Protein AF-A0A9D7HPM6-F1 (afdb_monomer_lite)

Sequence (171 aa):
MRNLGKPQWLAIAGAVVVVVLLMLLPRTPKTGENAKAAEVSPLRVKLDEAIALVNGTQPMQGIMILRQLAEEHPEEAEVHWHLGLFSLQSGQVDKAVGRFRQVVELDQEGKFPEAWSLLGQSYAMMDSTTAAITAFETYRTRTTDAEALQATDRALEGLRNKLEEQEHALR

Structure (mmCIF, N/CA/C/O backbone):
data_AF-A0A9D7HPM6-F1
#
_entry.id   AF-A0A9D7HPM6-F1
#
loop_
_atom_site.group_PDB
_atom_site.id
_atom_site.type_symbol
_atom_site.label_atom_id
_atom_site.label_alt_id
_atom_site.label_comp_id
_atom_site.label_asym_id
_atom_site.label_entity_id
_atom_site.label_seq_id
_atom_site.pdbx_PDB_ins_code
_atom_site.Cartn_x
_atom_site.Cartn_y
_atom_site.Cartn_z
_atom_site.occupancy
_atom_site.B_iso_or_equiv
_atom_site.auth_seq_id
_atom_site.auth_comp_id
_atom_site.auth_asym_id
_atom_site.auth_atom_id
_atom_site.pdbx_PDB_model_num
ATOM 1 N N . MET A 1 1 ? 81.239 -3.036 3.061 1.00 48.22 1 MET A N 1
ATOM 2 C CA . MET A 1 1 ? 80.440 -4.267 2.875 1.00 48.22 1 MET A CA 1
ATOM 3 C C . MET A 1 1 ? 79.972 -4.715 4.255 1.00 48.22 1 MET A C 1
ATOM 5 O O . MET A 1 1 ? 80.780 -5.210 5.026 1.00 48.22 1 MET A O 1
ATOM 9 N N . ARG A 1 2 ? 78.730 -4.385 4.644 1.00 56.19 2 ARG A N 1
ATOM 10 C CA . ARG A 1 2 ? 78.187 -4.741 5.968 1.00 56.19 2 ARG A CA 1
ATOM 11 C C . ARG A 1 2 ? 77.711 -6.193 5.914 1.00 56.19 2 ARG A C 1
ATOM 13 O O . ARG A 1 2 ? 76.718 -6.478 5.255 1.00 56.19 2 ARG A O 1
ATOM 20 N N . ASN A 1 3 ? 78.441 -7.088 6.575 1.00 57.44 3 ASN A N 1
ATOM 21 C CA . ASN A 1 3 ? 78.041 -8.481 6.757 1.00 57.44 3 ASN A CA 1
ATOM 22 C C . ASN A 1 3 ? 76.787 -8.522 7.636 1.00 57.44 3 ASN A C 1
ATOM 24 O O . ASN A 1 3 ? 76.863 -8.240 8.831 1.00 57.44 3 ASN A O 1
ATOM 28 N N . LEU A 1 4 ? 75.638 -8.845 7.039 1.00 57.88 4 LEU A N 1
ATOM 29 C CA . LEU A 1 4 ? 74.422 -9.115 7.798 1.00 57.88 4 LEU A CA 1
ATOM 30 C C . LEU A 1 4 ? 74.634 -10.377 8.640 1.00 57.88 4 LEU A C 1
ATOM 32 O O . LEU A 1 4 ? 75.024 -11.427 8.127 1.00 57.88 4 LEU A O 1
ATOM 36 N N . GLY A 1 5 ? 74.398 -10.270 9.946 1.00 65.81 5 GLY A N 1
ATOM 37 C CA . GLY A 1 5 ? 74.499 -11.405 10.856 1.00 65.81 5 GLY A CA 1
ATOM 38 C C . GLY A 1 5 ? 73.405 -12.434 10.567 1.00 65.81 5 GLY A C 1
ATOM 39 O O . GLY A 1 5 ? 72.273 -12.071 10.249 1.00 65.81 5 GLY A O 1
ATOM 40 N N . LYS A 1 6 ? 73.719 -13.723 10.745 1.00 60.62 6 LYS A N 1
ATOM 41 C CA . LYS A 1 6 ? 72.800 -14.868 10.571 1.00 60.62 6 LYS A CA 1
ATOM 42 C C . LYS A 1 6 ? 71.365 -14.673 11.127 1.00 60.62 6 LYS A C 1
ATOM 44 O O . LYS A 1 6 ? 70.445 -15.122 10.445 1.00 60.62 6 LYS A O 1
ATOM 49 N N . PRO A 1 7 ? 71.106 -13.983 12.266 1.00 61.38 7 PRO A N 1
ATOM 50 C CA . PRO A 1 7 ? 69.726 -13.746 12.716 1.00 61.38 7 PRO A CA 1
ATOM 51 C C . PRO A 1 7 ? 68.937 -12.751 11.845 1.00 61.38 7 PRO A C 1
ATOM 53 O O . PRO A 1 7 ? 67.719 -12.862 11.743 1.00 61.38 7 PRO A O 1
ATOM 56 N N . GLN A 1 8 ? 69.603 -11.808 11.170 1.00 60.78 8 GLN A N 1
ATOM 57 C CA . GLN A 1 8 ? 68.941 -10.836 10.292 1.00 60.78 8 GLN A CA 1
ATOM 58 C C . GLN A 1 8 ? 68.521 -11.468 8.960 1.00 60.78 8 GLN A C 1
ATOM 60 O O . GLN A 1 8 ? 67.462 -11.136 8.435 1.00 60.78 8 GLN A O 1
ATOM 65 N N . TRP A 1 9 ? 69.304 -12.419 8.435 1.00 63.16 9 TRP A N 1
ATOM 66 C CA . TRP A 1 9 ? 68.936 -13.151 7.218 1.00 63.16 9 TRP A CA 1
ATOM 67 C C . TRP A 1 9 ? 67.716 -14.053 7.437 1.00 63.16 9 TRP A C 1
ATOM 69 O O . TRP A 1 9 ? 66.853 -14.116 6.569 1.00 63.16 9 TRP A O 1
ATOM 79 N N . LEU A 1 10 ? 67.589 -14.667 8.620 1.00 67.06 10 LEU A N 1
ATOM 80 C CA . LEU A 1 10 ? 66.401 -15.440 9.004 1.00 67.06 10 LEU A CA 1
ATOM 81 C C . LEU A 1 10 ? 65.145 -14.564 9.106 1.00 67.06 10 LEU A C 1
ATOM 83 O O . LEU A 1 10 ? 64.084 -14.966 8.637 1.00 67.06 10 LEU A O 1
ATOM 87 N N . ALA A 1 11 ? 65.269 -13.352 9.654 1.00 68.38 11 ALA A N 1
ATOM 88 C CA . ALA A 1 11 ? 64.158 -12.404 9.718 1.00 68.38 11 ALA A CA 1
ATOM 89 C C . ALA A 1 11 ? 63.720 -11.925 8.321 1.00 68.38 11 ALA A C 1
ATOM 91 O O . ALA A 1 11 ? 62.526 -11.862 8.035 1.00 68.38 11 ALA A O 1
ATOM 92 N N . ILE A 1 12 ? 64.677 -11.645 7.427 1.00 69.50 12 ILE A N 1
ATOM 93 C CA . ILE A 1 12 ? 64.387 -11.237 6.043 1.00 69.50 12 ILE A CA 1
ATOM 94 C C . ILE A 1 12 ? 63.786 -12.405 5.249 1.00 69.50 12 ILE A C 1
ATOM 96 O O . ILE A 1 12 ? 62.792 -12.218 4.554 1.00 69.50 12 ILE A O 1
ATOM 100 N N . ALA A 1 13 ? 64.334 -13.615 5.385 1.00 71.81 13 ALA A N 1
ATOM 101 C CA . ALA A 1 13 ? 63.795 -14.808 4.739 1.00 71.81 13 ALA A CA 1
ATOM 102 C C . ALA A 1 13 ? 62.363 -15.105 5.212 1.00 71.81 13 ALA A C 1
ATOM 104 O O . ALA A 1 13 ? 61.490 -15.361 4.387 1.00 71.81 13 ALA A O 1
ATOM 105 N N . GLY A 1 14 ? 62.091 -14.982 6.516 1.00 75.50 14 GLY A N 1
ATOM 106 C CA . GLY A 1 14 ? 60.742 -15.112 7.068 1.00 75.50 14 GLY A CA 1
ATOM 107 C C . GLY A 1 14 ? 59.768 -14.069 6.513 1.00 75.50 14 GLY A C 1
ATOM 108 O O . GLY A 1 14 ? 58.666 -14.421 6.097 1.00 75.50 14 GLY A O 1
ATOM 109 N N . AL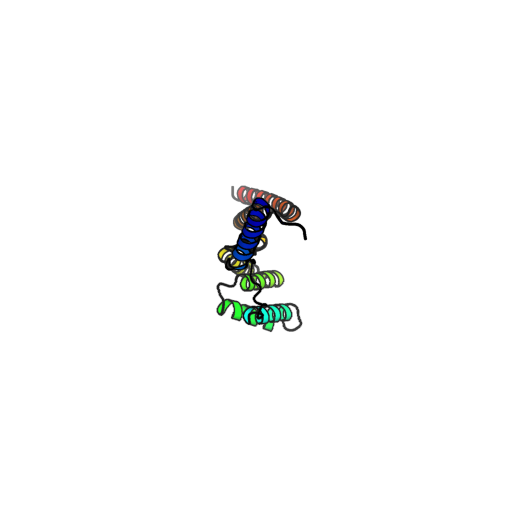A A 1 15 ? 60.186 -12.802 6.425 1.00 73.69 15 ALA A N 1
ATOM 110 C CA . ALA A 1 15 ? 59.359 -11.731 5.867 1.00 73.69 15 ALA A CA 1
ATOM 111 C C . ALA A 1 15 ? 59.032 -11.954 4.379 1.00 73.69 15 ALA A C 1
ATOM 113 O O . ALA A 1 15 ? 57.891 -11.760 3.962 1.00 73.69 15 ALA A O 1
ATOM 114 N N . VAL A 1 16 ? 60.000 -12.419 3.582 1.00 77.94 16 VAL A N 1
ATOM 115 C CA . VAL A 1 16 ? 59.782 -12.732 2.160 1.00 77.94 16 VAL A CA 1
ATOM 116 C C . VAL A 1 16 ? 58.825 -13.912 1.998 1.00 77.94 16 VAL A C 1
ATOM 118 O O . VAL A 1 16 ? 57.926 -13.848 1.163 1.00 77.94 16 VAL A O 1
ATOM 121 N N . VAL A 1 17 ? 58.953 -14.955 2.825 1.00 79.62 17 VAL A N 1
ATOM 122 C CA . VAL A 1 17 ? 58.037 -16.105 2.796 1.00 79.62 17 VAL A CA 1
ATOM 123 C C . VAL A 1 17 ? 56.609 -15.672 3.119 1.00 79.62 17 VAL A C 1
ATOM 125 O O . VAL A 1 17 ? 55.704 -16.053 2.389 1.00 79.62 17 VAL A O 1
ATOM 128 N N . VAL A 1 18 ? 56.390 -14.827 4.131 1.00 79.31 18 VAL A N 1
ATOM 129 C CA . VAL A 1 18 ? 55.046 -14.320 4.467 1.00 79.31 18 VAL A CA 1
ATOM 130 C C . VAL A 1 18 ? 54.447 -13.509 3.316 1.00 79.31 18 VAL A C 1
ATOM 132 O O . VAL A 1 18 ? 53.281 -13.698 2.988 1.00 79.31 18 VAL A O 1
ATOM 135 N N . VAL A 1 19 ? 55.230 -12.655 2.653 1.00 77.12 19 VAL A N 1
ATOM 136 C CA . VAL A 1 19 ? 54.752 -11.870 1.500 1.00 77.12 19 VAL A CA 1
ATOM 137 C C . VAL A 1 19 ? 54.405 -12.769 0.313 1.00 77.12 19 VAL A C 1
ATOM 139 O O . VAL A 1 19 ? 53.356 -12.592 -0.302 1.00 77.12 19 VAL A O 1
ATOM 142 N N . VAL A 1 20 ? 55.242 -13.763 0.011 1.00 79.50 20 VAL A N 1
ATOM 143 C CA . VAL A 1 20 ? 54.982 -14.734 -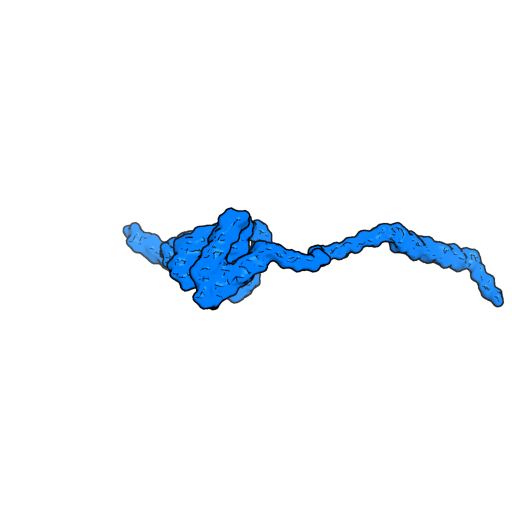1.063 1.00 79.50 20 VAL A CA 1
ATOM 144 C C . VAL A 1 20 ? 53.753 -15.587 -0.739 1.00 79.50 20 VAL A C 1
ATOM 146 O O . VAL A 1 20 ? 52.929 -15.827 -1.615 1.00 79.50 20 VAL A O 1
ATOM 149 N N . LEU A 1 21 ? 53.566 -15.975 0.523 1.00 76.62 21 LEU A N 1
ATOM 150 C CA . LEU A 1 21 ? 52.413 -16.750 0.982 1.00 76.62 21 LEU A CA 1
ATOM 151 C C . LEU A 1 21 ? 51.123 -15.910 0.939 1.00 76.62 21 LEU A C 1
ATOM 153 O O . LEU A 1 21 ? 50.096 -16.397 0.483 1.00 76.62 21 LEU A O 1
ATOM 157 N N . LEU A 1 22 ? 51.191 -14.617 1.276 1.00 75.81 22 LEU A N 1
ATOM 158 C CA . LEU A 1 22 ? 50.096 -13.656 1.077 1.00 75.81 22 LEU A CA 1
ATOM 159 C C . LEU A 1 22 ? 49.803 -13.364 -0.406 1.00 75.81 22 LEU A C 1
ATOM 161 O O . LEU A 1 22 ? 48.681 -12.986 -0.746 1.00 75.81 22 LEU A O 1
ATOM 165 N N . MET A 1 23 ? 50.785 -13.525 -1.297 1.00 76.69 23 MET A N 1
ATOM 166 C CA . MET A 1 23 ? 50.593 -13.412 -2.748 1.00 76.69 23 MET A CA 1
ATOM 167 C C . MET A 1 23 ? 50.040 -14.691 -3.389 1.00 76.69 23 MET A C 1
ATOM 169 O O . MET A 1 23 ? 49.338 -14.586 -4.392 1.00 76.69 23 MET A O 1
ATOM 173 N N . LEU A 1 24 ? 50.345 -15.864 -2.825 1.00 78.88 24 LEU A N 1
ATOM 174 C CA . LEU A 1 24 ? 49.901 -17.177 -3.310 1.00 78.88 24 LEU A CA 1
ATOM 175 C C . LEU A 1 24 ? 48.566 -17.635 -2.708 1.00 78.88 24 LEU A C 1
ATOM 177 O O . LEU A 1 24 ? 47.962 -18.570 -3.231 1.00 78.88 24 LEU A O 1
ATOM 181 N N . LEU A 1 25 ? 48.085 -16.991 -1.639 1.00 77.75 25 LEU A N 1
ATOM 182 C CA . LEU A 1 25 ? 46.709 -17.177 -1.185 1.00 77.75 25 LEU A CA 1
ATOM 183 C C . LEU A 1 25 ? 45.752 -16.778 -2.323 1.00 77.75 25 LEU A C 1
ATOM 185 O O . LEU A 1 25 ? 45.883 -15.672 -2.860 1.00 77.75 25 LEU A O 1
ATOM 189 N N . PRO A 1 26 ? 44.781 -17.634 -2.698 1.00 67.38 26 PRO A N 1
ATOM 190 C CA . PRO A 1 26 ? 43.779 -17.276 -3.688 1.00 67.38 26 PRO A CA 1
ATOM 191 C C . PRO A 1 26 ? 43.039 -16.037 -3.189 1.00 67.38 26 PRO A C 1
ATOM 193 O O . PRO A 1 26 ? 42.320 -16.076 -2.191 1.00 67.38 26 PRO A O 1
ATOM 196 N N . ARG A 1 27 ? 43.239 -14.909 -3.875 1.00 63.47 27 ARG A N 1
ATOM 197 C CA . ARG A 1 27 ? 42.486 -13.683 -3.622 1.00 63.47 27 ARG A CA 1
ATOM 198 C C . ARG A 1 27 ? 41.083 -13.890 -4.164 1.00 63.47 27 ARG A C 1
ATOM 200 O O . ARG A 1 27 ? 40.776 -13.466 -5.270 1.00 63.47 27 ARG A O 1
ATOM 207 N N . THR A 1 28 ? 40.231 -14.568 -3.405 1.00 56.62 28 THR A N 1
ATOM 208 C CA . THR A 1 28 ? 38.795 -14.429 -3.616 1.00 56.62 28 THR A CA 1
ATOM 209 C C . THR A 1 28 ? 38.434 -13.024 -3.148 1.00 56.62 28 THR A C 1
ATOM 211 O O . THR A 1 28 ? 38.586 -12.747 -1.952 1.00 56.62 28 THR A O 1
ATOM 214 N N . PRO A 1 29 ? 37.994 -12.113 -4.028 1.00 52.44 29 PRO A N 1
ATOM 215 C CA . PRO A 1 29 ? 37.355 -10.906 -3.547 1.00 52.44 29 PRO A CA 1
ATOM 216 C C . PRO A 1 29 ? 36.140 -11.339 -2.719 1.00 52.44 29 PRO A C 1
ATOM 218 O O . PRO A 1 29 ? 35.187 -11.901 -3.249 1.00 52.44 29 PRO A O 1
ATOM 221 N N . LYS A 1 30 ? 36.158 -11.090 -1.405 1.00 56.50 30 LYS A N 1
ATOM 222 C CA . LYS A 1 30 ? 34.914 -10.927 -0.643 1.00 56.50 30 LYS A CA 1
ATOM 223 C C . LYS A 1 30 ? 34.392 -9.518 -0.923 1.00 56.50 30 LYS A C 1
ATOM 225 O O . LYS A 1 30 ? 34.406 -8.646 -0.066 1.00 56.50 30 LYS A O 1
ATOM 230 N N . THR A 1 31 ? 34.010 -9.315 -2.174 1.00 44.75 31 THR A N 1
ATOM 231 C CA . THR A 1 31 ? 33.160 -8.228 -2.652 1.00 44.75 31 THR A CA 1
ATOM 232 C C . THR A 1 31 ? 31.850 -8.965 -2.914 1.00 44.75 31 THR A C 1
ATOM 234 O O . THR A 1 31 ? 31.782 -9.805 -3.802 1.00 44.75 31 THR A O 1
ATOM 237 N N . GLY A 1 32 ? 30.899 -8.956 -1.982 1.00 45.91 32 GLY A N 1
ATOM 238 C CA . GLY A 1 32 ? 30.052 -7.784 -1.819 1.00 45.91 32 GLY A CA 1
ATOM 239 C C . GLY A 1 32 ? 29.250 -7.639 -3.106 1.00 45.91 32 GLY A C 1
ATOM 240 O O . GLY A 1 32 ? 29.801 -7.166 -4.087 1.00 45.91 32 GLY A O 1
ATOM 241 N N . GLU A 1 33 ? 28.024 -8.158 -3.097 1.00 48.62 33 GLU A N 1
ATOM 242 C CA . GLU A 1 33 ? 26.900 -7.697 -3.917 1.00 48.62 33 GLU A CA 1
ATOM 243 C C . GLU A 1 33 ? 27.176 -7.301 -5.381 1.00 48.62 33 GLU A C 1
ATOM 245 O O . GLU A 1 33 ? 27.739 -6.258 -5.692 1.00 48.62 33 GLU A O 1
ATOM 250 N N . ASN A 1 34 ? 26.604 -8.083 -6.298 1.00 49.88 34 ASN A N 1
ATOM 251 C CA . ASN A 1 34 ? 25.765 -7.528 -7.366 1.00 49.88 34 ASN A CA 1
ATOM 252 C C . ASN A 1 34 ? 26.350 -6.387 -8.220 1.00 49.88 34 ASN A C 1
ATOM 254 O O . ASN A 1 34 ? 25.627 -5.490 -8.633 1.00 49.88 34 ASN A O 1
ATOM 258 N N . ALA A 1 35 ? 27.625 -6.459 -8.594 1.00 48.66 35 ALA A N 1
ATOM 259 C CA . ALA A 1 35 ? 28.183 -5.630 -9.663 1.00 48.66 35 ALA A CA 1
ATOM 260 C C . ALA A 1 35 ? 28.108 -6.324 -11.041 1.00 48.66 35 ALA A C 1
ATOM 262 O O . ALA A 1 35 ? 28.976 -6.130 -11.893 1.00 48.66 35 ALA A O 1
ATOM 263 N N . LYS A 1 36 ? 27.060 -7.125 -11.300 1.00 52.09 36 LYS A N 1
ATOM 264 C CA . LYS A 1 36 ? 26.569 -7.233 -12.679 1.00 52.09 36 LYS A CA 1
ATOM 265 C C . LYS A 1 36 ? 25.998 -5.857 -12.984 1.00 52.09 36 LYS A C 1
ATOM 267 O O . LYS A 1 36 ? 24.966 -5.505 -12.424 1.00 52.09 36 LYS A O 1
ATOM 272 N N . ALA A 1 37 ? 26.689 -5.075 -13.809 1.00 48.56 37 ALA A N 1
ATOM 273 C CA . ALA A 1 37 ? 26.088 -3.927 -14.470 1.00 48.56 37 ALA A CA 1
ATOM 274 C C . ALA A 1 37 ? 24.695 -4.359 -14.944 1.00 48.56 37 ALA A C 1
ATOM 276 O O . ALA A 1 37 ? 24.589 -5.316 -15.712 1.00 48.56 37 ALA A O 1
ATOM 277 N N . ALA A 1 38 ? 23.661 -3.768 -14.344 1.00 56.34 38 ALA A N 1
ATOM 278 C CA . ALA A 1 38 ? 22.290 -4.212 -14.492 1.00 56.34 38 ALA A CA 1
ATOM 279 C C . ALA A 1 38 ? 21.909 -4.100 -15.965 1.00 56.34 38 ALA A C 1
ATOM 281 O O . ALA A 1 38 ? 21.657 -3.012 -16.480 1.00 56.34 38 ALA A O 1
ATOM 282 N N . GLU A 1 39 ? 21.894 -5.236 -16.652 1.00 52.22 39 GLU A N 1
ATOM 283 C CA . GLU A 1 39 ? 21.036 -5.398 -17.807 1.00 52.22 39 GLU A CA 1
ATOM 284 C C . GLU A 1 39 ? 19.638 -5.047 -17.300 1.00 52.22 39 GLU A C 1
ATOM 286 O O . GLU A 1 39 ? 19.119 -5.713 -16.399 1.00 52.22 39 GLU A O 1
ATOM 291 N N . VAL A 1 40 ? 19.104 -3.906 -17.745 1.00 68.50 40 VAL A N 1
ATOM 292 C CA . VAL A 1 40 ? 17.785 -3.461 -17.304 1.00 68.50 40 VAL A CA 1
ATOM 293 C C . VAL A 1 40 ? 16.829 -4.570 -17.707 1.00 68.50 40 VAL A C 1
ATOM 295 O O . VAL A 1 40 ? 16.659 -4.830 -18.898 1.00 68.50 40 VAL A O 1
ATOM 298 N N . SER A 1 41 ? 16.284 -5.277 -16.714 1.00 86.44 41 SER A N 1
ATOM 299 C CA . SER A 1 41 ? 15.386 -6.398 -16.968 1.00 86.44 41 SER A CA 1
ATOM 300 C C . SER A 1 41 ? 14.291 -5.927 -17.930 1.00 86.44 41 SER A C 1
ATOM 302 O O . SER A 1 41 ? 13.714 -4.862 -17.686 1.00 86.44 41 SER A O 1
ATOM 304 N N . PRO A 1 42 ? 13.977 -6.674 -19.004 1.00 89.94 42 PRO A N 1
ATOM 305 C CA . PRO A 1 42 ? 12.903 -6.300 -19.923 1.00 89.94 42 PRO A CA 1
ATOM 306 C C . PRO A 1 42 ? 11.581 -6.007 -19.200 1.00 89.94 42 PRO A C 1
ATOM 308 O O . PRO A 1 42 ? 10.849 -5.099 -19.592 1.00 89.94 42 PRO A O 1
ATOM 311 N N . LEU A 1 43 ? 11.323 -6.718 -18.095 1.00 92.31 43 LEU A N 1
ATOM 312 C CA . LEU A 1 43 ? 10.203 -6.463 -17.191 1.00 92.31 43 LEU A CA 1
ATOM 313 C C . LEU A 1 43 ? 10.248 -5.046 -16.607 1.00 92.31 43 LEU A C 1
ATOM 315 O O . LEU A 1 43 ? 9.255 -4.328 -16.673 1.00 92.31 43 LEU A O 1
ATOM 319 N N . ARG A 1 44 ? 11.404 -4.620 -16.083 1.00 93.56 44 ARG A N 1
ATOM 320 C CA . ARG A 1 44 ? 11.578 -3.294 -15.476 1.00 93.56 44 ARG A CA 1
ATOM 321 C C . ARG A 1 44 ? 11.357 -2.175 -16.491 1.00 93.56 44 ARG A C 1
ATOM 323 O O . ARG A 1 44 ? 10.645 -1.227 -16.186 1.00 93.56 44 ARG A O 1
ATOM 330 N N . VAL A 1 45 ? 11.904 -2.309 -17.704 1.00 95.31 45 VAL A N 1
ATOM 331 C CA . VAL A 1 45 ? 11.691 -1.325 -18.784 1.00 95.31 45 VAL A CA 1
ATOM 332 C C . VAL A 1 45 ? 10.203 -1.192 -19.110 1.00 95.31 45 VAL A C 1
ATOM 334 O O . VAL A 1 45 ? 9.678 -0.082 -19.158 1.00 95.31 45 VAL A O 1
ATOM 337 N N . LYS A 1 46 ? 9.516 -2.325 -19.301 1.00 96.56 46 LYS A N 1
ATOM 338 C CA . LYS A 1 46 ? 8.086 -2.362 -19.636 1.00 96.56 46 LYS A CA 1
ATOM 339 C C . LYS A 1 46 ? 7.219 -1.828 -18.487 1.00 96.56 46 LYS A C 1
ATOM 341 O O . LYS A 1 46 ? 6.209 -1.178 -18.742 1.00 96.56 46 LYS A O 1
ATOM 346 N N . LEU A 1 47 ? 7.619 -2.062 -17.235 1.00 97.56 47 LEU A N 1
ATOM 347 C CA . LEU A 1 47 ? 6.969 -1.509 -16.046 1.00 97.56 47 LEU A CA 1
ATOM 348 C C . LEU A 1 47 ? 7.102 0.020 -15.993 1.00 97.56 47 LEU A C 1
ATOM 350 O O . LEU A 1 47 ? 6.090 0.711 -15.880 1.00 97.56 47 LEU A O 1
ATOM 354 N N . ASP A 1 48 ? 8.321 0.548 -16.135 1.00 96.88 48 ASP A N 1
ATOM 355 C CA . ASP A 1 48 ? 8.587 1.992 -16.128 1.00 96.88 48 ASP A CA 1
ATOM 356 C C . ASP A 1 48 ? 7.841 2.707 -17.275 1.00 96.88 48 ASP A C 1
ATOM 358 O O . ASP A 1 48 ? 7.230 3.760 -17.066 1.00 96.88 48 ASP A O 1
ATOM 362 N N . GLU A 1 49 ? 7.807 2.109 -18.473 1.00 96.75 49 GLU A N 1
ATOM 363 C CA . GLU A 1 49 ? 7.012 2.596 -19.609 1.00 96.75 49 GLU A CA 1
ATOM 364 C C . GLU A 1 49 ? 5.517 2.650 -19.269 1.00 96.75 49 GLU A C 1
ATOM 366 O O . GLU A 1 49 ? 4.854 3.668 -19.492 1.00 96.75 49 GLU A O 1
ATOM 371 N N . ALA A 1 50 ? 4.976 1.575 -18.693 1.00 97.69 50 ALA A N 1
ATOM 372 C CA . ALA A 1 50 ? 3.568 1.507 -18.337 1.00 97.69 50 ALA A CA 1
ATOM 373 C C . ALA A 1 50 ? 3.194 2.581 -17.305 1.00 97.69 50 ALA A C 1
ATOM 375 O O . ALA A 1 50 ? 2.195 3.277 -17.483 1.00 97.69 50 ALA A O 1
ATOM 376 N N . ILE A 1 51 ? 4.017 2.775 -16.270 1.00 97.88 51 ILE A N 1
ATOM 377 C CA . ILE A 1 51 ? 3.839 3.819 -15.246 1.00 97.88 51 ILE A CA 1
ATOM 378 C C . ILE A 1 51 ? 3.846 5.213 -15.882 1.00 97.88 51 ILE A C 1
ATOM 380 O O . ILE A 1 51 ? 3.000 6.050 -15.548 1.00 97.88 51 ILE A O 1
ATOM 384 N N . ALA A 1 52 ? 4.769 5.473 -16.810 1.00 97.69 52 ALA A N 1
ATOM 385 C CA . ALA A 1 52 ? 4.832 6.745 -17.522 1.00 97.69 52 ALA A CA 1
ATOM 386 C C . ALA A 1 52 ? 3.573 6.986 -18.372 1.00 97.69 52 ALA A C 1
ATOM 388 O O . ALA A 1 52 ? 3.038 8.095 -18.379 1.00 97.69 52 ALA A O 1
ATOM 389 N N . LEU A 1 53 ? 3.052 5.950 -19.038 1.00 97.94 53 LEU A N 1
ATOM 390 C CA . LEU A 1 53 ? 1.811 6.034 -19.811 1.00 97.94 53 LEU A CA 1
ATOM 391 C C . LEU A 1 53 ? 0.591 6.298 -18.919 1.00 97.94 53 LEU A C 1
ATOM 393 O O . LEU A 1 53 ? -0.242 7.125 -19.294 1.00 97.94 53 LEU A O 1
ATOM 397 N N . VAL A 1 54 ? 0.502 5.660 -17.740 1.00 97.69 54 VAL A N 1
ATOM 398 C CA . VAL A 1 54 ? -0.580 5.910 -16.764 1.00 97.69 54 VAL A CA 1
ATOM 399 C C . VAL A 1 54 ? -0.603 7.368 -16.310 1.00 97.69 54 VAL A C 1
ATOM 401 O O . VAL A 1 54 ? -1.669 7.975 -16.248 1.00 97.69 54 VAL A O 1
ATOM 404 N N . ASN A 1 55 ? 0.565 7.945 -16.037 1.00 95.31 55 ASN A N 1
ATOM 405 C CA . ASN A 1 55 ? 0.686 9.337 -15.597 1.00 95.31 55 ASN A CA 1
ATOM 406 C C . ASN A 1 55 ? 0.668 10.356 -16.753 1.00 95.31 55 ASN A C 1
ATOM 408 O O . ASN A 1 55 ? 0.707 11.563 -16.512 1.00 95.31 55 ASN A O 1
ATOM 412 N N . GLY A 1 56 ? 0.647 9.883 -18.000 1.00 94.56 56 GLY A N 1
ATOM 413 C CA . GLY A 1 56 ? 0.738 10.697 -19.205 1.00 94.56 56 GLY A CA 1
ATOM 414 C C . GLY A 1 56 ? -0.586 10.835 -19.955 1.00 94.56 56 GLY A C 1
ATOM 415 O O . GLY A 1 56 ? -1.677 10.838 -19.390 1.00 94.56 56 GLY A O 1
ATOM 416 N N . THR A 1 57 ? -0.485 10.964 -21.278 1.00 92.81 57 THR A N 1
ATOM 417 C CA . THR A 1 57 ? -1.637 11.190 -22.167 1.00 92.81 57 THR A CA 1
ATOM 418 C C . THR A 1 57 ? -2.398 9.916 -22.531 1.00 92.81 57 THR A C 1
ATOM 420 O O . THR A 1 57 ? -3.504 10.003 -23.062 1.00 92.81 57 THR A O 1
ATOM 423 N N . GLN A 1 58 ? -1.830 8.735 -22.258 1.00 96.31 58 GLN A N 1
ATOM 424 C CA . GLN A 1 58 ? -2.383 7.437 -22.661 1.00 96.31 58 GLN A CA 1
ATOM 425 C C . GLN A 1 58 ? -2.614 6.505 -21.457 1.00 96.31 58 GLN A C 1
ATOM 427 O O . GLN A 1 58 ? -2.118 5.372 -21.442 1.00 96.31 58 GLN A O 1
ATOM 432 N N . PRO A 1 59 ? -3.405 6.926 -20.451 1.00 95.88 59 PRO A N 1
ATOM 433 C CA . PRO A 1 59 ? -3.524 6.188 -19.200 1.00 95.88 59 PRO A CA 1
ATOM 434 C C . PRO A 1 59 ? -4.105 4.783 -19.369 1.00 95.88 59 PRO A C 1
ATOM 436 O O . PRO A 1 59 ? -3.683 3.841 -18.700 1.00 95.88 59 PRO A O 1
ATOM 439 N N . MET A 1 60 ? -5.033 4.615 -20.314 1.00 96.31 60 MET A N 1
ATOM 440 C CA . MET A 1 60 ? -5.639 3.314 -20.595 1.00 96.31 60 MET A CA 1
ATOM 441 C C . MET A 1 60 ? -4.611 2.304 -21.117 1.00 96.31 60 MET A C 1
ATOM 443 O O . MET A 1 60 ? -4.622 1.148 -20.703 1.00 96.31 60 MET A O 1
ATOM 447 N N . GLN A 1 61 ? -3.693 2.746 -21.982 1.00 97.75 61 GLN A N 1
ATOM 448 C CA . GLN A 1 61 ? -2.633 1.892 -22.512 1.00 97.75 61 GLN A CA 1
ATOM 449 C C . GLN A 1 61 ? -1.679 1.453 -21.396 1.00 97.75 61 GLN A C 1
ATOM 451 O O . GLN A 1 61 ? -1.377 0.267 -21.290 1.00 97.75 61 GLN A O 1
ATOM 456 N N . GLY A 1 62 ? -1.269 2.382 -20.523 1.00 97.88 62 GLY A N 1
ATOM 457 C CA . GLY A 1 62 ? -0.417 2.066 -19.375 1.00 97.88 62 GLY A CA 1
ATOM 458 C C . GLY A 1 62 ? -1.050 1.032 -18.440 1.00 97.88 62 GLY A C 1
ATOM 459 O O . GLY A 1 62 ? -0.416 0.037 -18.096 1.00 97.88 62 GLY A O 1
ATOM 460 N N . ILE A 1 63 ? -2.337 1.189 -18.103 1.00 97.94 63 ILE A N 1
ATOM 461 C CA . ILE A 1 63 ? -3.059 0.205 -17.280 1.00 97.94 63 ILE A CA 1
ATOM 462 C C . ILE A 1 63 ? -3.166 -1.155 -17.979 1.00 97.94 63 ILE A C 1
ATOM 464 O O . ILE A 1 63 ? -3.030 -2.185 -17.319 1.00 97.94 63 ILE A O 1
ATOM 468 N N . MET A 1 64 ? -3.394 -1.194 -19.296 1.00 98.06 64 MET A N 1
ATOM 469 C CA . MET A 1 64 ? -3.421 -2.457 -20.043 1.00 98.06 64 MET A CA 1
ATOM 470 C C . MET A 1 64 ? -2.075 -3.184 -19.980 1.00 98.06 64 MET A C 1
ATOM 472 O O . MET A 1 64 ? -2.059 -4.390 -19.740 1.00 98.06 64 MET A O 1
ATOM 476 N N . ILE A 1 65 ? -0.964 -2.456 -20.116 1.00 98.19 65 ILE A N 1
ATOM 477 C CA . ILE A 1 65 ? 0.380 -3.033 -20.003 1.00 98.19 65 ILE A CA 1
ATOM 478 C C . ILE A 1 65 ? 0.623 -3.553 -18.582 1.00 98.19 65 ILE A C 1
ATOM 480 O O . ILE A 1 65 ? 1.052 -4.691 -18.431 1.00 98.19 65 ILE A O 1
ATOM 484 N N . LEU A 1 66 ? 0.291 -2.785 -17.538 1.00 98.25 66 LEU A N 1
ATOM 485 C CA . LEU A 1 66 ? 0.439 -3.244 -16.148 1.00 98.25 66 LEU A CA 1
ATOM 486 C C . LEU A 1 66 ? -0.378 -4.506 -15.856 1.00 98.25 66 LEU A C 1
ATOM 488 O O . LEU A 1 66 ? 0.088 -5.399 -15.154 1.00 98.25 66 LEU A O 1
ATOM 492 N N . ARG A 1 67 ? -1.596 -4.602 -16.400 1.00 98.19 67 ARG A N 1
ATOM 493 C CA . ARG A 1 67 ? -2.419 -5.808 -16.260 1.00 98.19 67 ARG A CA 1
ATOM 494 C C . ARG A 1 67 ? -1.785 -7.012 -16.945 1.00 98.19 67 ARG A C 1
ATOM 496 O O . ARG A 1 67 ? -1.757 -8.074 -16.340 1.00 98.19 67 ARG A O 1
ATOM 503 N N . GLN A 1 68 ? -1.254 -6.831 -18.152 1.00 98.19 68 GLN A N 1
ATOM 504 C CA . GLN A 1 68 ? -0.523 -7.883 -18.854 1.00 98.19 68 GLN A CA 1
ATOM 505 C C . GLN A 1 68 ? 0.719 -8.314 -18.062 1.00 98.19 68 GLN A C 1
ATOM 507 O O . GLN A 1 68 ? 0.949 -9.505 -17.902 1.00 98.19 68 GLN A O 1
ATOM 512 N N . LEU A 1 69 ? 1.479 -7.367 -17.504 1.00 97.94 69 LEU A N 1
ATOM 513 C CA . LEU A 1 69 ? 2.624 -7.681 -16.648 1.00 97.94 69 LEU A CA 1
ATOM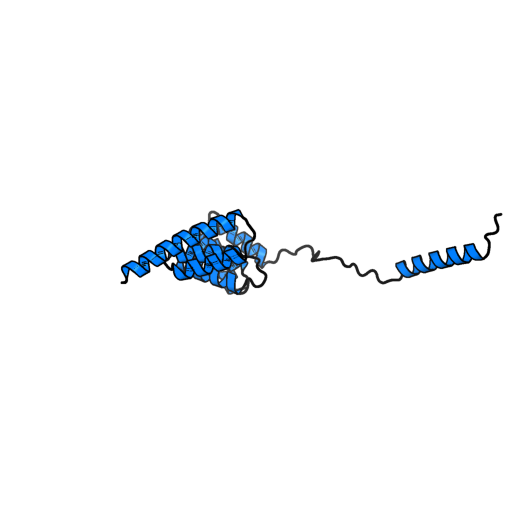 514 C C . LEU A 1 69 ? 2.214 -8.499 -15.418 1.00 97.94 69 LEU A C 1
ATOM 516 O O . LEU A 1 69 ? 2.912 -9.440 -15.069 1.00 97.94 69 LEU A O 1
ATOM 520 N N . ALA A 1 70 ? 1.073 -8.191 -14.797 1.00 97.38 70 ALA A N 1
ATOM 521 C CA . ALA A 1 70 ? 0.571 -8.946 -13.647 1.00 97.38 70 ALA A CA 1
ATOM 522 C C . ALA A 1 70 ? 0.106 -10.367 -14.014 1.00 97.38 70 ALA A C 1
ATOM 524 O O . ALA A 1 70 ? 0.037 -11.231 -13.144 1.00 97.38 70 ALA A O 1
ATOM 525 N N . GLU A 1 71 ? -0.262 -10.598 -15.276 1.00 97.25 71 GLU A N 1
ATOM 526 C CA . GLU A 1 71 ? -0.613 -11.920 -15.805 1.00 97.25 71 GLU A CA 1
ATOM 527 C C . GLU A 1 71 ? 0.644 -12.723 -16.184 1.00 97.25 71 GLU A C 1
ATOM 529 O O . GLU A 1 71 ? 0.704 -13.922 -15.925 1.00 97.25 71 GLU A O 1
ATOM 534 N N . GLU A 1 72 ? 1.650 -12.064 -16.769 1.00 97.06 72 GLU A N 1
ATOM 535 C CA . GLU A 1 72 ? 2.935 -12.661 -17.167 1.00 97.06 72 GLU A CA 1
ATOM 536 C C . GLU A 1 72 ? 3.843 -12.961 -15.961 1.00 97.06 72 GLU A C 1
ATOM 538 O O . GLU A 1 72 ? 4.573 -13.951 -15.973 1.00 97.06 72 GLU A O 1
ATOM 543 N N . HIS A 1 73 ? 3.781 -12.116 -14.930 1.00 95.94 73 HIS A N 1
ATOM 544 C CA . HIS A 1 73 ? 4.639 -12.140 -13.743 1.00 95.94 73 HIS A CA 1
ATOM 545 C C . HIS A 1 73 ? 3.799 -11.983 -12.465 1.00 95.94 73 HIS A C 1
ATOM 547 O O . HIS A 1 73 ? 3.861 -10.945 -11.797 1.00 95.94 73 HIS A O 1
ATOM 553 N N . PRO A 1 74 ? 2.965 -12.980 -12.118 1.00 96.00 74 PRO A N 1
ATOM 554 C CA . PRO A 1 74 ? 2.063 -12.889 -10.971 1.00 96.00 74 PRO A CA 1
ATOM 555 C C . PRO A 1 74 ? 2.791 -12.719 -9.631 1.00 96.00 74 PRO A C 1
ATOM 557 O O . PRO A 1 74 ? 2.200 -12.173 -8.702 1.00 96.00 74 PRO A O 1
ATOM 560 N N . GLU A 1 75 ? 4.049 -13.151 -9.532 1.00 94.75 75 GLU A N 1
ATOM 561 C CA . GLU A 1 75 ? 4.910 -13.036 -8.355 1.00 94.75 75 GLU A CA 1
ATOM 562 C C . GLU A 1 75 ? 5.617 -11.679 -8.204 1.00 94.75 75 GLU A C 1
ATOM 564 O O . GLU A 1 75 ? 6.255 -11.435 -7.179 1.00 94.75 75 GLU A O 1
ATOM 569 N N . GLU A 1 76 ? 5.510 -10.784 -9.191 1.00 94.81 76 GLU A N 1
ATOM 570 C CA . GLU A 1 76 ? 6.152 -9.472 -9.134 1.00 94.81 76 GLU A CA 1
ATOM 571 C C . GLU A 1 76 ? 5.323 -8.490 -8.292 1.00 94.81 76 GLU A C 1
ATOM 573 O O . GLU A 1 76 ? 4.349 -7.882 -8.755 1.00 94.81 76 GLU A O 1
ATOM 578 N N . ALA A 1 77 ? 5.724 -8.319 -7.031 1.00 96.38 77 ALA A N 1
ATOM 579 C CA . ALA A 1 77 ? 5.047 -7.447 -6.076 1.00 96.38 77 ALA A CA 1
ATOM 580 C C . ALA A 1 77 ? 4.963 -5.989 -6.565 1.00 96.38 77 ALA A C 1
ATOM 582 O O . ALA A 1 77 ? 3.935 -5.339 -6.359 1.00 96.38 77 ALA A O 1
ATOM 583 N N . GLU A 1 78 ? 5.989 -5.480 -7.261 1.00 96.00 78 GLU A N 1
ATOM 584 C CA . GLU A 1 78 ? 6.016 -4.088 -7.733 1.00 96.00 78 GLU A CA 1
ATOM 585 C C . GLU A 1 78 ? 4.904 -3.804 -8.764 1.00 96.00 78 GLU A C 1
ATOM 587 O O . GLU A 1 78 ? 4.287 -2.734 -8.767 1.00 96.00 78 GLU A O 1
ATOM 592 N N . VAL A 1 79 ? 4.564 -4.785 -9.606 1.00 97.56 79 VAL A N 1
ATOM 593 C CA . VAL A 1 79 ? 3.480 -4.641 -10.590 1.00 97.56 79 VAL A CA 1
ATOM 594 C C . VAL A 1 79 ? 2.127 -4.509 -9.886 1.00 97.56 79 VAL A C 1
ATOM 596 O O . VAL A 1 79 ? 1.326 -3.627 -10.222 1.00 97.56 79 VAL A O 1
ATOM 599 N N . HIS A 1 80 ? 1.863 -5.349 -8.880 1.00 98.31 80 HIS A N 1
ATOM 600 C CA . HIS A 1 80 ? 0.632 -5.251 -8.088 1.00 98.31 80 HIS A CA 1
ATOM 601 C C . HIS A 1 80 ? 0.588 -3.963 -7.270 1.00 98.31 80 HIS A C 1
ATOM 603 O O . HIS A 1 80 ? -0.477 -3.355 -7.170 1.00 98.31 80 HIS A O 1
ATOM 609 N N . TRP A 1 81 ? 1.727 -3.501 -6.756 1.00 98.19 81 TRP A N 1
ATOM 610 C CA . TRP A 1 81 ? 1.850 -2.220 -6.064 1.00 98.19 81 TRP A CA 1
ATOM 611 C C . TRP A 1 81 ? 1.372 -1.058 -6.939 1.00 98.19 81 TRP A C 1
ATOM 613 O O . TRP A 1 81 ? 0.473 -0.312 -6.539 1.00 98.19 81 TRP A O 1
ATOM 623 N N . HIS A 1 82 ? 1.877 -0.950 -8.170 1.00 98.31 82 HIS A N 1
ATOM 624 C CA . HIS A 1 82 ? 1.453 0.103 -9.093 1.00 98.31 82 HIS A CA 1
ATOM 625 C C . HIS A 1 82 ? -0.015 -0.024 -9.506 1.00 98.31 82 HIS A C 1
ATOM 627 O O . HIS A 1 82 ? -0.739 0.974 -9.507 1.00 98.31 82 HIS A O 1
ATOM 633 N N . LEU A 1 83 ? -0.502 -1.236 -9.794 1.00 98.50 83 LEU A N 1
ATOM 634 C CA . LEU A 1 83 ? -1.928 -1.451 -10.061 1.00 98.50 83 LEU A CA 1
ATOM 635 C C . LEU A 1 83 ? -2.807 -1.042 -8.870 1.00 98.50 83 LEU A C 1
ATOM 637 O O . LEU A 1 83 ? -3.895 -0.506 -9.083 1.00 98.50 83 LEU A O 1
ATOM 641 N N . GLY A 1 84 ? -2.353 -1.265 -7.634 1.00 98.44 84 GLY A N 1
ATOM 642 C CA . GLY A 1 84 ? -3.032 -0.830 -6.415 1.00 98.44 84 GLY A CA 1
ATOM 643 C C . GLY A 1 84 ? -3.090 0.692 -6.294 1.00 98.44 84 GLY A C 1
ATOM 644 O O . GLY A 1 84 ? -4.177 1.250 -6.131 1.00 98.44 84 GLY A O 1
ATOM 645 N N . LEU A 1 85 ? -1.952 1.371 -6.465 1.00 98.44 85 LEU A N 1
ATOM 646 C CA . LEU A 1 85 ? -1.873 2.836 -6.437 1.00 98.44 85 LEU A CA 1
ATOM 647 C C . LEU A 1 85 ? -2.790 3.481 -7.480 1.00 98.44 85 LEU A C 1
ATOM 649 O O . LEU A 1 85 ? -3.572 4.376 -7.160 1.00 98.44 85 LEU A O 1
ATOM 653 N N . PHE A 1 86 ? -2.761 2.989 -8.719 1.00 98.38 86 PHE A N 1
ATOM 654 C CA . PHE A 1 86 ? -3.607 3.532 -9.779 1.00 98.38 86 PHE A CA 1
ATOM 655 C C . PHE A 1 86 ? -5.087 3.170 -9.611 1.00 98.38 86 PHE A C 1
ATOM 657 O O . PHE A 1 86 ? -5.967 3.923 -10.039 1.00 98.38 86 PHE A O 1
ATOM 664 N N . SER A 1 87 ? -5.389 2.057 -8.937 1.00 98.44 87 SER A N 1
ATOM 665 C CA . SER A 1 87 ? -6.760 1.734 -8.534 1.00 98.44 87 SER A CA 1
ATOM 666 C C . SER A 1 87 ? -7.280 2.736 -7.499 1.00 98.44 87 SER A C 1
ATOM 668 O O . SER A 1 87 ? -8.388 3.238 -7.666 1.00 98.44 87 SER A O 1
ATOM 670 N N . LEU A 1 88 ? -6.472 3.121 -6.502 1.00 98.12 88 LEU A N 1
ATOM 671 C CA . LEU A 1 88 ? -6.831 4.194 -5.564 1.00 98.12 88 LEU A CA 1
ATOM 672 C C . LEU A 1 88 ? -7.020 5.539 -6.267 1.00 98.12 88 LEU A C 1
ATOM 674 O O . LEU A 1 88 ? -8.037 6.197 -6.058 1.00 98.12 88 LEU A O 1
ATOM 678 N N . GLN A 1 89 ? -6.089 5.922 -7.144 1.00 95.94 89 GLN A N 1
ATOM 679 C CA . GLN A 1 89 ? -6.159 7.183 -7.891 1.00 95.94 89 GLN A CA 1
ATOM 680 C C . GLN A 1 89 ? -7.4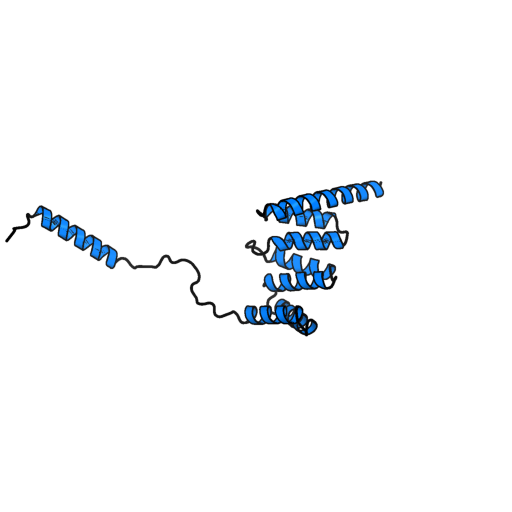43 7.304 -8.726 1.00 95.94 89 GLN A C 1
ATOM 682 O O . GLN A 1 89 ? -7.975 8.397 -8.902 1.00 95.94 89 GLN A O 1
ATOM 687 N N . SER A 1 90 ? -7.950 6.180 -9.234 1.00 96.06 90 SER A N 1
ATOM 688 C CA . SER A 1 90 ? -9.182 6.119 -10.028 1.00 96.06 90 SER A CA 1
ATOM 689 C C . SER A 1 90 ? -10.439 5.800 -9.207 1.00 96.06 90 SER A C 1
ATOM 691 O O . SER A 1 90 ? -11.508 5.619 -9.785 1.00 96.06 90 SER A O 1
ATOM 693 N N . GLY A 1 91 ? -10.335 5.720 -7.875 1.00 97.00 91 GLY A N 1
ATOM 694 C CA . GLY A 1 91 ? -11.456 5.433 -6.974 1.00 97.00 91 GLY A CA 1
ATOM 695 C C . GLY A 1 91 ? -11.935 3.975 -6.975 1.00 97.00 91 GLY A C 1
ATOM 696 O O . GLY A 1 91 ? -12.957 3.664 -6.369 1.00 97.00 91 GLY A O 1
ATOM 697 N N . GLN A 1 92 ? -11.208 3.062 -7.620 1.00 98.12 92 GLN A N 1
ATOM 698 C CA . GLN A 1 92 ? -11.492 1.622 -7.655 1.00 98.12 92 GLN A CA 1
ATOM 699 C C . GLN A 1 92 ? -10.928 0.942 -6.398 1.00 98.12 92 GLN A C 1
ATOM 701 O O . GLN A 1 92 ? -9.983 0.151 -6.457 1.00 98.12 92 GLN A O 1
ATOM 706 N N . VAL A 1 93 ? -11.465 1.315 -5.236 1.00 98.38 93 VAL A N 1
ATOM 707 C CA . VAL A 1 93 ? -10.935 0.918 -3.920 1.00 98.38 93 VAL A CA 1
ATOM 708 C C . VAL A 1 93 ? -10.977 -0.601 -3.712 1.00 98.38 93 VAL A C 1
ATOM 710 O O . VAL A 1 93 ? -10.044 -1.178 -3.156 1.00 98.38 93 VAL A O 1
ATOM 713 N N . ASP A 1 94 ? -12.007 -1.272 -4.224 1.00 97.94 94 ASP A N 1
ATOM 714 C CA . ASP A 1 94 ? -12.149 -2.731 -4.201 1.00 97.94 94 ASP A CA 1
ATOM 715 C C . ASP A 1 94 ? -10.970 -3.430 -4.898 1.00 97.94 94 ASP A C 1
ATOM 717 O O . ASP A 1 94 ? -10.364 -4.364 -4.360 1.00 97.94 94 ASP A O 1
ATOM 721 N N . LYS A 1 95 ? -10.580 -2.923 -6.073 1.00 98.19 95 LYS A N 1
ATOM 722 C CA . LYS A 1 95 ? -9.426 -3.431 -6.818 1.00 98.19 95 LYS A CA 1
ATOM 723 C C . LYS A 1 95 ? -8.128 -3.115 -6.096 1.00 98.19 95 LYS A C 1
ATOM 725 O O . LYS A 1 95 ? -7.254 -3.977 -6.049 1.00 98.19 95 LYS A O 1
ATOM 730 N N . ALA A 1 96 ? -8.013 -1.924 -5.507 1.00 98.69 96 ALA A N 1
ATOM 731 C CA . ALA A 1 96 ? -6.843 -1.546 -4.724 1.00 98.69 96 ALA A CA 1
ATOM 732 C C . ALA A 1 96 ? -6.598 -2.523 -3.566 1.00 98.69 96 ALA A C 1
ATOM 734 O O . ALA A 1 96 ? -5.481 -3.016 -3.420 1.00 98.69 96 ALA A O 1
ATOM 735 N N . VAL A 1 97 ? -7.644 -2.896 -2.818 1.00 98.69 97 VAL A N 1
ATOM 736 C CA . VAL A 1 97 ? -7.544 -3.915 -1.760 1.00 98.69 97 VAL A CA 1
ATOM 737 C C . VAL 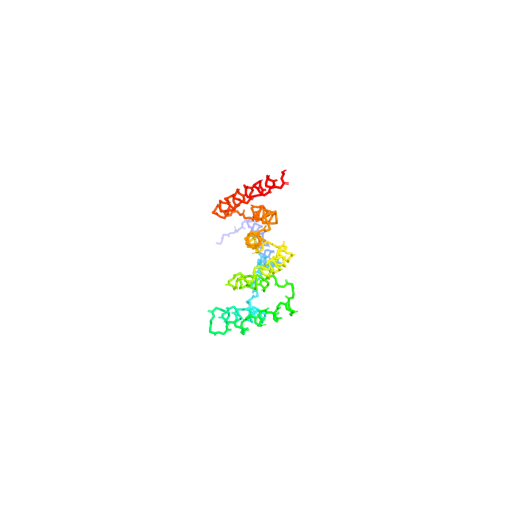A 1 97 ? -7.025 -5.242 -2.297 1.00 98.69 97 VAL A C 1
ATOM 739 O O . VAL A 1 97 ? -6.109 -5.817 -1.710 1.00 98.69 97 VAL A O 1
ATOM 742 N N . GLY A 1 98 ? -7.581 -5.731 -3.409 1.00 98.19 98 GLY A N 1
ATOM 743 C CA . GLY A 1 98 ? -7.124 -6.979 -4.024 1.00 98.19 98 GLY A CA 1
ATOM 744 C C . GLY A 1 98 ? -5.644 -6.929 -4.412 1.00 98.19 98 GLY A C 1
ATOM 745 O O . GLY A 1 98 ? -4.907 -7.881 -4.170 1.00 98.19 98 GLY A O 1
ATOM 746 N N . ARG A 1 99 ? -5.191 -5.795 -4.958 1.00 98.38 99 ARG A N 1
ATOM 747 C CA . ARG A 1 99 ? -3.801 -5.597 -5.380 1.00 98.38 99 ARG A CA 1
ATOM 748 C C . ARG A 1 99 ? -2.838 -5.475 -4.207 1.00 98.38 99 ARG A C 1
ATOM 750 O O . ARG A 1 99 ? -1.851 -6.199 -4.180 1.00 98.38 99 ARG A O 1
ATOM 757 N N . PHE A 1 100 ? -3.129 -4.644 -3.208 1.00 98.62 100 PHE A N 1
ATOM 758 C CA . PHE A 1 100 ? -2.250 -4.521 -2.042 1.00 98.62 100 PHE A CA 1
ATOM 759 C C . PHE A 1 100 ? -2.195 -5.800 -1.211 1.00 98.62 100 PHE A C 1
ATOM 761 O O . PHE A 1 100 ? -1.152 -6.091 -0.636 1.00 98.62 100 PHE A O 1
ATOM 768 N N . ARG A 1 101 ? -3.262 -6.610 -1.202 1.00 98.00 101 ARG A N 1
ATOM 769 C CA . ARG A 1 101 ? -3.220 -7.948 -0.601 1.00 98.00 101 ARG A CA 1
ATOM 770 C C . ARG A 1 101 ? -2.170 -8.840 -1.266 1.00 98.00 101 ARG A C 1
ATOM 772 O O . ARG A 1 101 ? -1.383 -9.459 -0.566 1.00 98.00 101 ARG A O 1
ATOM 779 N N . GLN A 1 102 ? -2.120 -8.849 -2.597 1.00 98.00 102 GLN A N 1
ATOM 780 C CA . GLN A 1 102 ? -1.087 -9.583 -3.331 1.00 98.00 102 GLN A CA 1
ATOM 781 C C . GLN A 1 102 ? 0.310 -9.044 -3.011 1.00 98.00 102 GLN A C 1
ATOM 783 O O . GLN A 1 102 ? 1.218 -9.831 -2.777 1.00 98.00 102 GLN A O 1
ATOM 788 N N . VAL A 1 103 ? 0.481 -7.719 -2.912 1.00 98.19 103 VAL A N 1
ATOM 789 C CA . VAL A 1 103 ? 1.774 -7.130 -2.514 1.00 98.19 103 VAL A CA 1
ATOM 790 C C . VAL A 1 103 ? 2.217 -7.652 -1.151 1.00 98.19 103 VAL A C 1
ATOM 792 O O . VAL A 1 103 ? 3.334 -8.138 -1.035 1.00 98.19 103 VAL A O 1
ATOM 795 N N . VAL A 1 104 ? 1.356 -7.612 -0.129 1.00 96.44 104 VAL A N 1
ATOM 796 C CA . VAL A 1 104 ? 1.746 -8.055 1.222 1.00 96.44 104 VAL A CA 1
ATOM 797 C C . VAL A 1 104 ? 1.921 -9.573 1.348 1.00 96.44 104 VAL A C 1
ATOM 799 O O . VAL A 1 104 ? 2.597 -10.026 2.268 1.00 96.44 104 VAL A O 1
ATOM 802 N N . GLU A 1 105 ? 1.325 -10.360 0.448 1.00 95.94 105 GLU A N 1
ATOM 803 C CA . GLU A 1 105 ? 1.543 -11.811 0.342 1.00 95.94 105 GLU A CA 1
ATOM 804 C C . GLU A 1 105 ? 2.890 -12.141 -0.324 1.00 95.94 105 GLU A C 1
ATOM 806 O O . GLU A 1 105 ? 3.560 -13.097 0.072 1.00 95.94 105 GLU A O 1
ATOM 811 N N . LEU A 1 106 ? 3.293 -11.345 -1.319 1.00 95.06 106 LEU A N 1
ATOM 812 C CA . LEU A 1 106 ? 4.533 -11.519 -2.080 1.00 95.06 106 LEU A CA 1
ATOM 813 C C . LEU A 1 106 ? 5.749 -10.873 -1.399 1.00 95.06 106 LEU A C 1
ATOM 815 O O . LEU A 1 106 ? 6.877 -11.319 -1.607 1.00 95.06 106 LEU A O 1
ATOM 819 N N . ASP A 1 107 ? 5.540 -9.848 -0.572 1.00 90.44 107 ASP A N 1
ATOM 820 C CA . ASP A 1 107 ? 6.599 -9.081 0.086 1.00 90.44 107 ASP A CA 1
ATOM 821 C C . ASP A 1 107 ? 7.214 -9.810 1.296 1.00 90.44 107 ASP A C 1
ATOM 823 O O . ASP A 1 107 ? 7.092 -9.401 2.453 1.00 90.44 107 ASP A O 1
ATOM 827 N N . GLN A 1 108 ? 7.901 -10.920 1.024 1.00 80.75 108 GLN A N 1
ATOM 828 C CA . GLN A 1 108 ? 8.590 -11.722 2.041 1.00 80.75 108 GLN A CA 1
ATOM 829 C C . GLN A 1 108 ? 9.809 -11.005 2.637 1.00 80.75 108 GLN A C 1
ATOM 831 O O . GLN A 1 108 ? 10.200 -11.282 3.771 1.00 80.75 108 GLN A O 1
ATOM 836 N N . GLU A 1 109 ? 10.410 -10.091 1.874 1.00 79.00 109 GLU A N 1
ATOM 837 C CA . GLU A 1 109 ? 11.636 -9.374 2.240 1.00 79.00 109 GLU A CA 1
ATOM 838 C C . GLU A 1 109 ? 11.365 -8.010 2.896 1.00 79.00 109 GLU A C 1
ATOM 840 O O . GLU A 1 109 ? 12.302 -7.379 3.382 1.00 79.00 109 GLU A O 1
ATOM 845 N N . GLY A 1 110 ? 10.106 -7.558 2.948 1.00 86.25 110 GLY A N 1
ATOM 846 C CA . GLY A 1 110 ? 9.734 -6.279 3.557 1.00 86.25 110 GLY A CA 1
ATOM 847 C C . GLY A 1 110 ? 10.154 -5.061 2.730 1.00 86.25 110 GLY A C 1
ATOM 848 O O . GLY A 1 110 ? 10.518 -4.035 3.300 1.00 86.25 110 GLY A O 1
ATOM 849 N N . LYS A 1 111 ? 10.146 -5.176 1.398 1.00 88.88 111 LYS A N 1
ATOM 850 C CA . LYS A 1 111 ? 10.427 -4.096 0.439 1.00 88.88 111 LYS A CA 1
ATOM 851 C C . LYS A 1 111 ? 9.278 -3.101 0.307 1.00 88.88 111 LYS A C 1
ATOM 853 O O . LYS A 1 111 ? 9.522 -1.969 -0.096 1.00 88.88 111 LYS A O 1
ATOM 858 N N . PHE A 1 112 ? 8.054 -3.511 0.631 1.00 93.31 112 PHE A N 1
ATOM 859 C CA . PHE A 1 112 ? 6.843 -2.702 0.512 1.00 93.31 112 PHE A CA 1
ATOM 860 C C . PHE A 1 112 ? 6.083 -2.629 1.845 1.00 93.31 112 PHE A C 1
ATOM 862 O O . PHE A 1 112 ? 4.891 -2.962 1.898 1.00 93.31 112 PHE A O 1
ATOM 869 N N . PRO A 1 113 ? 6.710 -2.176 2.949 1.00 93.38 113 PRO A N 1
ATOM 870 C CA . PRO A 1 113 ? 6.008 -2.041 4.220 1.00 93.38 113 PRO A CA 1
ATOM 871 C C . PRO A 1 113 ? 4.791 -1.111 4.090 1.00 93.38 113 PRO A C 1
ATOM 873 O O . PRO A 1 113 ? 3.748 -1.382 4.686 1.00 93.38 113 PRO A O 1
ATOM 876 N N . GLU A 1 114 ? 4.864 -0.082 3.242 1.00 95.88 114 GLU A N 1
ATOM 877 C CA . GLU A 1 114 ? 3.777 0.855 2.942 1.00 95.88 114 GLU A CA 1
ATOM 878 C C . GLU A 1 114 ? 2.530 0.178 2.357 1.00 95.88 114 GLU A C 1
ATOM 880 O O . GLU A 1 114 ? 1.436 0.739 2.455 1.00 95.88 114 GLU A O 1
ATOM 885 N N . ALA A 1 115 ? 2.641 -1.035 1.801 1.00 97.25 115 ALA A N 1
ATOM 886 C CA . ALA A 1 115 ? 1.491 -1.760 1.262 1.00 97.25 115 ALA A CA 1
ATOM 887 C C . ALA A 1 115 ? 0.469 -2.075 2.358 1.00 97.25 115 ALA A C 1
ATOM 889 O O . ALA A 1 115 ? -0.732 -2.025 2.104 1.00 97.25 115 ALA A O 1
ATOM 890 N N . TRP A 1 116 ? 0.922 -2.300 3.595 1.00 98.00 116 TRP A N 1
ATOM 891 C CA . TRP A 1 116 ? 0.035 -2.455 4.749 1.00 98.00 116 TRP A CA 1
ATOM 892 C C . TRP A 1 116 ? -0.711 -1.164 5.091 1.00 98.00 116 TRP A C 1
ATOM 894 O O . TRP A 1 116 ? -1.905 -1.210 5.384 1.00 98.00 116 TRP A O 1
ATOM 904 N N . SER A 1 117 ? -0.043 -0.010 4.998 1.00 98.31 117 SER A N 1
ATOM 905 C CA . SER A 1 117 ? -0.685 1.293 5.201 1.00 98.31 117 SER A CA 1
ATOM 906 C C . SER A 1 117 ? -1.736 1.566 4.127 1.00 98.31 117 SER A C 1
ATOM 908 O O . SER A 1 117 ? -2.872 1.918 4.441 1.00 98.31 117 SER A O 1
ATOM 910 N N . LEU A 1 118 ? -1.398 1.348 2.853 1.00 98.50 118 LEU A N 1
ATOM 911 C CA . LEU A 1 118 ? -2.327 1.541 1.738 1.00 98.50 118 LEU A CA 1
ATOM 912 C C . LEU A 1 118 ? -3.495 0.552 1.780 1.00 98.50 118 LEU A C 1
ATOM 914 O O . LEU A 1 118 ? -4.628 0.928 1.476 1.00 98.50 118 LEU A O 1
ATOM 918 N N . LEU A 1 119 ? -3.258 -0.686 2.214 1.00 98.56 119 LEU A N 1
ATOM 919 C CA . LEU A 1 119 ? -4.310 -1.668 2.456 1.00 98.56 119 LEU A CA 1
ATOM 920 C C . LEU A 1 119 ? -5.246 -1.214 3.589 1.00 98.56 119 LEU A C 1
ATOM 922 O O . LEU A 1 119 ? -6.464 -1.293 3.435 1.00 98.56 119 LEU A O 1
ATOM 926 N N . GLY A 1 120 ? -4.700 -0.677 4.685 1.00 98.44 120 GLY A N 1
ATOM 927 C CA . GLY A 1 120 ? -5.478 -0.100 5.785 1.00 98.44 120 GLY A CA 1
ATOM 928 C C . GLY A 1 120 ? -6.337 1.086 5.351 1.00 98.44 120 GLY A C 1
ATOM 929 O O . GLY A 1 120 ? -7.534 1.118 5.636 1.00 98.44 120 GLY A O 1
ATOM 930 N N . GLN A 1 121 ? -5.762 2.011 4.579 1.00 98.50 121 GLN A N 1
ATOM 931 C CA . GLN A 1 121 ? -6.488 3.137 3.981 1.00 98.50 121 GLN A CA 1
ATOM 932 C C . GLN A 1 121 ? -7.614 2.650 3.063 1.00 98.50 121 GLN A C 1
ATOM 934 O O . GLN A 1 121 ? -8.750 3.107 3.176 1.00 98.50 121 GLN A O 1
ATOM 939 N N . SER A 1 122 ? -7.323 1.672 2.203 1.00 98.62 122 SER A N 1
ATOM 940 C CA . SER A 1 122 ? -8.302 1.105 1.274 1.00 98.62 122 SER A CA 1
ATOM 941 C C . SER A 1 122 ? -9.468 0.439 2.017 1.00 98.62 122 SER A C 1
ATOM 943 O O . SER A 1 122 ? -10.625 0.654 1.669 1.00 98.62 122 SER A O 1
ATOM 945 N N . TYR A 1 123 ? -9.200 -0.315 3.090 1.00 98.69 123 TYR A N 1
ATOM 946 C CA . TYR A 1 123 ? -10.261 -0.878 3.931 1.00 98.69 123 TYR A CA 1
ATOM 947 C C . TYR A 1 123 ? -11.078 0.197 4.651 1.00 98.69 123 TYR A C 1
ATOM 949 O O . TYR A 1 123 ? -12.303 0.081 4.711 1.00 98.69 123 TYR A O 1
ATOM 957 N N . ALA A 1 124 ? -10.435 1.254 5.155 1.00 98.25 124 ALA A N 1
ATOM 958 C CA . ALA A 1 124 ? -11.127 2.359 5.816 1.00 98.25 124 ALA A CA 1
ATOM 959 C C . ALA A 1 124 ? -12.088 3.084 4.859 1.00 98.25 124 ALA A C 1
ATOM 961 O O . ALA A 1 124 ? -13.213 3.404 5.243 1.00 98.25 124 ALA A O 1
ATOM 962 N N . MET A 1 125 ? -11.681 3.282 3.599 1.00 97.62 125 MET A N 1
ATOM 963 C CA . MET A 1 125 ? -12.526 3.856 2.543 1.00 97.62 125 MET A CA 1
ATOM 964 C C . MET A 1 125 ? -13.748 2.987 2.207 1.00 97.62 125 MET A C 1
ATOM 966 O O . MET A 1 125 ? -14.768 3.519 1.781 1.00 97.62 125 MET A O 1
ATOM 970 N N . MET A 1 126 ? -13.667 1.668 2.411 1.00 97.19 126 MET A N 1
ATOM 971 C CA . MET A 1 126 ? -14.783 0.728 2.219 1.00 97.19 126 MET A CA 1
ATOM 972 C C . MET A 1 126 ? -15.587 0.465 3.499 1.00 97.19 126 MET A C 1
ATOM 974 O O . MET A 1 126 ? -16.303 -0.531 3.572 1.00 97.19 126 MET A O 1
ATOM 978 N N . ASP A 1 127 ? -15.423 1.291 4.534 1.00 96.25 127 ASP A N 1
ATOM 979 C CA . ASP A 1 127 ? -16.070 1.115 5.842 1.00 96.25 127 ASP A CA 1
ATOM 980 C C . ASP A 1 127 ? -15.739 -0.218 6.546 1.00 96.25 127 ASP A C 1
ATOM 982 O O . ASP A 1 127 ? -16.373 -0.613 7.521 1.00 96.25 127 ASP A O 1
ATOM 986 N N . SER A 1 128 ? -14.700 -0.917 6.083 1.00 97.38 128 SER A N 1
ATOM 987 C CA . SER A 1 128 ? -14.233 -2.184 6.648 1.00 97.38 128 SER A CA 1
ATOM 988 C C . SER A 1 128 ? -13.317 -1.919 7.849 1.00 97.38 128 SER A C 1
ATOM 990 O O . SER A 1 128 ? -12.130 -2.253 7.829 1.00 97.38 128 SER A O 1
ATOM 992 N N . THR A 1 129 ? -13.864 -1.283 8.891 1.00 97.81 129 THR A N 1
ATOM 993 C CA . THR A 1 129 ? -13.133 -0.729 10.047 1.00 97.81 129 THR A CA 1
ATOM 994 C C . THR A 1 129 ? -12.187 -1.738 10.702 1.00 97.81 129 THR A C 1
ATOM 996 O O . THR A 1 129 ? -11.012 -1.440 10.906 1.00 97.81 129 THR A O 1
ATOM 999 N N . THR A 1 130 ? -12.649 -2.961 10.977 1.00 98.12 130 THR A N 1
ATOM 1000 C CA . THR A 1 130 ? -11.819 -4.001 11.609 1.00 98.12 130 THR A CA 1
ATOM 1001 C C . THR A 1 130 ? -10.619 -4.388 10.743 1.00 98.12 130 THR A C 1
ATOM 1003 O O . THR A 1 130 ? -9.498 -4.465 11.241 1.00 98.12 130 THR A O 1
ATOM 1006 N N . ALA A 1 131 ? -10.829 -4.579 9.436 1.00 98.38 131 ALA A N 1
ATOM 1007 C CA . ALA A 1 131 ? -9.755 -4.923 8.505 1.00 98.38 131 ALA A CA 1
ATOM 1008 C C . ALA A 1 131 ? -8.745 -3.773 8.353 1.00 98.38 131 ALA A C 1
ATOM 1010 O O . ALA A 1 131 ? -7.539 -4.016 8.270 1.00 98.38 131 ALA A O 1
ATOM 1011 N N . ALA A 1 132 ? -9.225 -2.525 8.381 1.00 98.75 132 ALA A N 1
ATOM 1012 C CA . ALA A 1 132 ? -8.374 -1.342 8.380 1.00 98.75 132 ALA A CA 1
ATOM 1013 C C . ALA A 1 132 ? -7.465 -1.298 9.617 1.00 98.75 132 ALA A C 1
ATOM 1015 O O . ALA A 1 132 ? -6.254 -1.132 9.473 1.00 98.75 132 ALA A O 1
ATOM 1016 N N . ILE A 1 133 ? -8.024 -1.524 10.813 1.00 98.75 133 ILE A N 1
ATOM 1017 C CA . ILE A 1 133 ? -7.262 -1.582 12.071 1.00 98.75 133 ILE A CA 1
ATOM 1018 C C . ILE A 1 133 ? -6.176 -2.657 11.987 1.00 98.75 133 ILE A C 1
ATOM 1020 O O . ILE A 1 133 ? -5.012 -2.368 12.255 1.00 98.75 133 ILE A O 1
ATOM 1024 N N . THR A 1 134 ? -6.518 -3.880 11.565 1.00 98.62 134 THR A N 1
ATOM 1025 C CA . THR A 1 134 ? -5.537 -4.972 11.445 1.00 98.62 134 THR A CA 1
ATOM 1026 C C . THR A 1 134 ? -4.384 -4.612 10.507 1.00 98.62 134 THR A C 1
ATOM 1028 O O . THR A 1 134 ? -3.222 -4.865 10.832 1.00 98.62 134 THR A O 1
ATOM 1031 N N . ALA A 1 135 ? -4.678 -4.003 9.357 1.00 98.38 135 ALA A N 1
ATOM 1032 C CA . ALA A 1 135 ? -3.652 -3.608 8.400 1.00 98.38 135 ALA A CA 1
ATOM 1033 C C . ALA A 1 135 ? -2.741 -2.494 8.953 1.00 98.38 135 ALA A C 1
ATOM 1035 O O . ALA A 1 135 ? -1.520 -2.594 8.832 1.00 98.38 135 ALA A O 1
ATOM 1036 N N . PHE A 1 136 ? -3.301 -1.487 9.630 1.00 98.69 136 PHE A N 1
ATOM 1037 C CA . PHE A 1 136 ? -2.513 -0.419 10.251 1.00 98.69 136 PHE A CA 1
ATOM 1038 C C . PHE A 1 136 ? -1.656 -0.901 11.426 1.00 98.69 136 PHE A C 1
ATOM 1040 O O . PHE A 1 136 ? -0.499 -0.504 11.520 1.00 98.69 136 PHE A O 1
ATOM 1047 N N . GLU A 1 137 ? -2.151 -1.805 12.275 1.00 98.44 137 GLU A N 1
ATOM 1048 C CA . GLU A 1 137 ? -1.325 -2.440 13.317 1.00 98.44 137 GLU A CA 1
ATOM 1049 C C . GLU A 1 137 ? -0.146 -3.199 12.703 1.00 98.44 137 GLU A C 1
ATOM 1051 O O . GLU A 1 137 ? 0.998 -3.108 13.150 1.00 98.44 137 GLU A O 1
ATOM 1056 N N . THR A 1 138 ? -0.412 -3.912 11.612 1.00 97.38 138 THR A N 1
ATOM 1057 C CA . THR A 1 138 ? 0.611 -4.662 10.886 1.00 97.38 138 THR A CA 1
ATOM 1058 C C . THR A 1 138 ? 1.665 -3.724 10.291 1.00 97.38 138 THR A C 1
ATOM 1060 O O . THR A 1 138 ? 2.862 -4.000 10.418 1.00 97.38 138 THR A O 1
ATOM 1063 N N . TYR A 1 139 ? 1.247 -2.588 9.719 1.00 97.75 139 TYR A N 1
ATOM 1064 C CA . TYR A 1 139 ? 2.149 -1.537 9.242 1.00 97.75 139 TYR A CA 1
ATOM 1065 C C . TYR A 1 139 ? 2.988 -0.938 10.374 1.00 97.75 139 TYR A C 1
ATOM 1067 O O . TYR A 1 139 ? 4.207 -0.839 10.247 1.00 97.75 139 TYR A O 1
ATOM 1075 N N . ARG A 1 140 ? 2.360 -0.625 11.513 1.00 97.31 140 ARG A N 1
ATOM 1076 C CA . ARG A 1 140 ? 3.009 -0.062 12.704 1.00 97.31 140 ARG A CA 1
ATOM 1077 C C . ARG A 1 140 ? 4.167 -0.924 13.211 1.00 97.31 140 ARG A C 1
ATOM 1079 O O . ARG A 1 140 ? 5.163 -0.389 13.677 1.00 97.31 140 ARG A O 1
ATOM 1086 N N . THR A 1 141 ? 4.063 -2.251 13.100 1.00 95.56 141 THR A N 1
ATOM 1087 C CA . THR A 1 141 ? 5.155 -3.177 13.476 1.00 95.56 141 THR A CA 1
ATOM 1088 C C . THR A 1 141 ? 6.298 -3.259 12.459 1.00 95.56 141 THR A C 1
ATOM 1090 O O . THR A 1 141 ? 7.355 -3.793 12.785 1.00 95.56 141 THR A O 1
ATOM 1093 N N . ARG A 1 142 ? 6.089 -2.774 11.228 1.00 92.31 142 ARG A N 1
ATOM 1094 C CA . ARG A 1 142 ? 7.039 -2.875 10.106 1.00 92.31 142 ARG A CA 1
ATOM 1095 C C . ARG A 1 142 ? 7.755 -1.571 9.797 1.00 92.31 142 ARG A C 1
ATOM 1097 O O . ARG A 1 142 ? 8.858 -1.611 9.265 1.00 92.31 142 ARG A O 1
ATOM 1104 N N . THR A 1 143 ? 7.142 -0.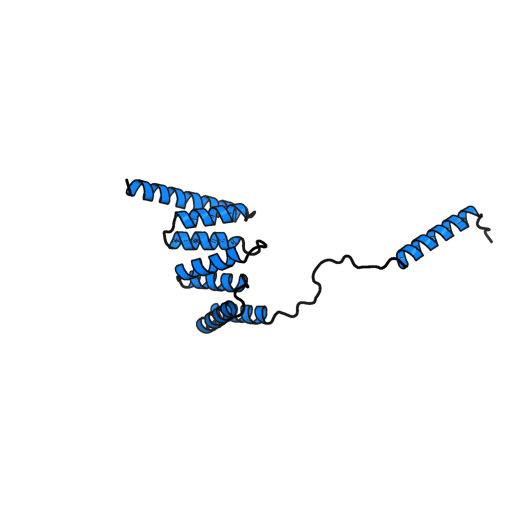433 10.106 1.00 92.56 143 THR A N 1
ATOM 1105 C CA . THR A 1 143 ? 7.771 0.872 9.906 1.00 92.56 143 THR A CA 1
ATOM 1106 C C . THR A 1 143 ? 8.604 1.284 11.118 1.00 92.56 143 THR A C 1
ATOM 1108 O O . THR A 1 143 ? 8.221 1.066 12.267 1.00 92.56 143 THR A O 1
ATOM 1111 N N . THR A 1 144 ? 9.750 1.910 10.858 1.00 93.81 144 THR A N 1
ATOM 1112 C CA . THR A 1 144 ? 10.558 2.615 11.867 1.00 93.81 144 THR A CA 1
ATOM 1113 C C . THR A 1 144 ? 10.498 4.131 11.695 1.00 93.81 144 THR A C 1
ATOM 1115 O O . THR A 1 144 ? 11.149 4.856 12.445 1.00 93.81 144 THR A O 1
ATOM 1118 N N . ASP A 1 145 ? 9.764 4.616 10.691 1.00 95.31 145 ASP A N 1
ATOM 1119 C CA . ASP A 1 145 ? 9.635 6.040 10.408 1.00 95.31 145 ASP A CA 1
ATOM 1120 C C . ASP A 1 145 ? 8.707 6.713 11.431 1.00 95.31 145 ASP A C 1
ATOM 1122 O O . ASP A 1 145 ? 7.561 6.307 11.625 1.00 95.31 145 ASP A O 1
ATOM 1126 N N . ALA A 1 146 ? 9.218 7.734 12.123 1.00 96.88 146 ALA A N 1
ATOM 1127 C CA . ALA A 1 146 ? 8.516 8.356 13.244 1.00 96.88 146 ALA A CA 1
ATOM 1128 C C . ALA A 1 146 ? 7.241 9.095 12.805 1.00 96.88 146 ALA A C 1
ATOM 1130 O O . ALA A 1 146 ? 6.238 9.071 13.521 1.00 96.88 146 ALA A O 1
ATOM 1131 N N . GLU A 1 147 ? 7.267 9.727 11.631 1.00 95.94 147 GLU A N 1
ATOM 1132 C CA . GLU A 1 147 ? 6.109 10.430 11.080 1.00 95.94 147 GLU A CA 1
ATOM 1133 C C . GLU A 1 147 ? 5.017 9.436 10.669 1.00 95.94 147 GLU A C 1
ATOM 1135 O O . GLU A 1 147 ? 3.851 9.598 11.044 1.00 95.94 147 GLU A O 1
ATOM 1140 N N . ALA A 1 148 ? 5.396 8.355 9.989 1.00 95.75 148 ALA A N 1
ATOM 1141 C CA . ALA A 1 148 ? 4.510 7.258 9.637 1.00 95.75 148 ALA A CA 1
ATOM 1142 C C . ALA A 1 148 ? 3.896 6.597 10.876 1.00 95.75 148 ALA A C 1
ATOM 1144 O O . ALA A 1 148 ? 2.697 6.315 10.877 1.00 95.75 148 ALA A O 1
ATOM 1145 N N . LEU A 1 149 ? 4.671 6.386 11.946 1.00 97.69 149 LEU A N 1
ATOM 1146 C CA . LEU A 1 149 ? 4.157 5.864 13.216 1.00 97.69 149 LEU A CA 1
ATOM 1147 C C . LEU A 1 149 ? 3.104 6.801 13.812 1.00 97.69 149 LEU A C 1
ATOM 1149 O O . LEU A 1 149 ? 2.004 6.355 14.133 1.00 97.69 149 LEU A O 1
ATOM 1153 N N . GLN A 1 150 ? 3.384 8.104 13.879 1.00 97.88 150 GLN A N 1
ATOM 1154 C CA . GLN A 1 150 ? 2.430 9.082 14.402 1.00 97.88 150 GLN A CA 1
ATOM 1155 C C . GLN A 1 150 ? 1.157 9.174 13.543 1.00 97.88 150 GLN A C 1
ATOM 1157 O O . GLN A 1 150 ? 0.050 9.315 14.068 1.00 97.88 150 GLN A O 1
ATOM 1162 N N . ALA A 1 151 ? 1.284 9.123 12.216 1.00 97.50 151 ALA A N 1
ATOM 1163 C CA . ALA A 1 151 ? 0.138 9.074 11.313 1.00 97.50 151 ALA A CA 1
ATOM 1164 C C . ALA A 1 151 ? -0.691 7.797 11.517 1.00 97.50 151 ALA A C 1
ATOM 1166 O O . ALA A 1 151 ? -1.919 7.866 11.570 1.00 97.50 151 ALA A O 1
ATOM 1167 N N . THR A 1 152 ? -0.023 6.657 11.696 1.00 98.38 152 THR A N 1
ATOM 1168 C CA . THR A 1 152 ? -0.664 5.355 11.916 1.00 98.38 152 THR A CA 1
ATOM 1169 C C . THR A 1 152 ? -1.398 5.309 13.253 1.00 98.38 152 THR A C 1
ATOM 1171 O O . THR A 1 152 ? -2.550 4.886 13.293 1.00 98.38 152 THR A O 1
ATOM 1174 N N . ASP A 1 153 ? -0.790 5.811 14.329 1.00 98.38 153 ASP A N 1
ATOM 1175 C CA . ASP A 1 153 ? -1.412 5.861 15.657 1.00 98.38 153 ASP A CA 1
ATOM 1176 C C . ASP A 1 153 ? -2.687 6.722 15.648 1.00 98.38 153 ASP A C 1
ATOM 1178 O O . ASP A 1 153 ? -3.721 6.304 16.170 1.00 98.38 153 ASP A O 1
ATOM 1182 N N . ARG A 1 154 ? -2.661 7.880 14.968 1.00 98.38 154 ARG A N 1
ATOM 1183 C CA . ARG A 1 154 ? -3.858 8.722 14.787 1.00 98.38 154 ARG A CA 1
ATOM 1184 C C . ARG A 1 154 ? -4.954 8.021 13.985 1.00 98.38 154 ARG A C 1
ATOM 1186 O O . ARG A 1 154 ? -6.130 8.126 14.330 1.00 98.38 154 ARG A O 1
ATOM 1193 N N . ALA A 1 155 ? -4.588 7.318 12.912 1.00 98.19 155 ALA A N 1
ATOM 1194 C CA . ALA A 1 155 ? -5.548 6.562 12.111 1.00 98.19 155 ALA A CA 1
ATOM 1195 C C . ALA A 1 155 ? -6.199 5.434 12.931 1.00 98.19 155 ALA A C 1
ATOM 1197 O O . ALA A 1 155 ? -7.415 5.250 12.870 1.00 98.19 155 ALA A O 1
ATOM 1198 N N . LEU A 1 156 ? -5.407 4.716 13.735 1.00 98.69 156 LEU A N 1
ATOM 1199 C CA . LEU A 1 156 ? -5.885 3.653 14.620 1.00 98.69 156 LEU A CA 1
ATOM 1200 C C . LEU A 1 156 ? -6.850 4.175 15.685 1.00 98.69 156 LEU A C 1
ATOM 1202 O O . LEU A 1 156 ? -7.887 3.554 15.905 1.00 98.69 156 LEU A O 1
ATOM 1206 N N . GLU A 1 157 ? -6.547 5.308 16.319 1.00 98.56 157 GLU A N 1
ATOM 1207 C CA . GLU A 1 157 ? -7.442 5.942 17.293 1.00 98.56 157 GLU A CA 1
ATOM 1208 C C . GLU A 1 157 ? -8.803 6.277 16.665 1.00 98.56 157 GLU A C 1
ATOM 1210 O O . GLU A 1 157 ? -9.843 5.854 17.172 1.00 98.56 157 GLU A O 1
ATOM 1215 N N . GLY A 1 158 ? -8.805 6.945 15.506 1.00 98.38 158 GLY A N 1
ATOM 1216 C CA . GLY A 1 158 ? -10.044 7.292 14.805 1.00 98.38 158 GLY A CA 1
ATOM 1217 C C . GLY A 1 158 ? -10.876 6.070 14.404 1.00 98.38 158 GLY A C 1
ATOM 1218 O O . GLY A 1 158 ? -12.097 6.068 14.562 1.00 98.38 158 GLY A O 1
ATOM 1219 N N . LEU A 1 159 ? -10.229 5.005 13.922 1.00 98.44 159 LEU A N 1
ATOM 1220 C CA . LEU A 1 159 ? -10.913 3.767 13.543 1.00 98.44 159 LEU A CA 1
ATOM 1221 C C . LEU A 1 159 ? -11.471 3.006 14.751 1.00 98.44 159 LEU A C 1
ATOM 1223 O O . LEU A 1 159 ? -12.548 2.426 14.643 1.00 98.44 159 LEU A O 1
ATOM 1227 N N . ARG A 1 160 ? -10.774 3.004 15.891 1.00 98.31 160 ARG A N 1
ATOM 1228 C CA . ARG A 1 160 ? -11.252 2.353 17.122 1.00 98.31 160 ARG A CA 1
ATOM 1229 C C . ARG A 1 160 ? -12.470 3.067 17.692 1.00 98.31 160 ARG A C 1
ATOM 1231 O O . ARG A 1 160 ? -13.457 2.400 17.972 1.00 98.31 160 ARG A O 1
ATOM 1238 N N . ASN A 1 161 ? -12.446 4.398 17.746 1.00 98.00 161 ASN A N 1
ATOM 1239 C CA . ASN A 1 161 ? -13.606 5.183 18.176 1.00 98.00 161 ASN A CA 1
ATOM 1240 C C . ASN A 1 161 ? -14.820 4.899 17.280 1.00 98.00 161 ASN A C 1
ATOM 1242 O O . ASN A 1 161 ? -15.913 4.623 17.766 1.00 98.00 161 ASN A O 1
ATOM 1246 N N . LYS A 1 162 ? -14.609 4.867 15.959 1.00 96.88 162 LYS A N 1
ATOM 1247 C CA . LYS A 1 162 ? -15.655 4.500 14.999 1.00 96.88 162 LYS A CA 1
ATOM 1248 C C . LYS A 1 162 ? -16.187 3.080 15.218 1.00 96.88 162 LYS A C 1
ATOM 1250 O O . LYS A 1 162 ? -17.389 2.862 15.104 1.00 96.88 162 LYS A O 1
ATOM 1255 N N . LEU A 1 163 ? -15.315 2.112 15.505 1.00 96.62 163 LEU A N 1
ATOM 1256 C CA . LEU A 1 163 ? -15.726 0.736 15.787 1.00 96.62 163 LEU A CA 1
ATOM 1257 C C . LEU A 1 163 ? -16.579 0.662 17.061 1.00 96.62 163 LEU A C 1
ATOM 1259 O O . LEU A 1 163 ? -17.621 0.015 17.050 1.00 96.62 163 LEU A O 1
ATOM 1263 N N . GLU A 1 164 ? -16.182 1.360 18.125 1.00 96.62 164 GLU A N 1
ATOM 1264 C CA . GLU A 1 164 ? -16.960 1.446 19.366 1.00 96.62 164 GLU A CA 1
ATOM 1265 C C . GLU A 1 164 ? -18.348 2.053 19.114 1.00 96.62 164 GLU A C 1
ATOM 1267 O O . GLU A 1 164 ? -19.355 1.497 19.550 1.00 96.62 164 GLU A O 1
ATOM 1272 N N . GLU A 1 165 ? -18.433 3.149 18.354 1.00 95.44 165 GLU A N 1
ATOM 1273 C CA . GLU A 1 165 ? -19.708 3.757 17.950 1.00 95.44 165 GLU A CA 1
ATOM 1274 C C . GLU A 1 165 ? -20.595 2.776 17.164 1.00 95.44 165 GLU A C 1
ATOM 1276 O O . GLU A 1 165 ? -21.792 2.664 17.443 1.00 95.44 165 GLU A O 1
ATOM 1281 N N . GLN A 1 166 ? -20.011 2.034 16.214 1.00 92.44 166 GLN A N 1
ATOM 1282 C CA . GLN A 1 166 ? -20.709 1.001 15.441 1.00 92.44 166 GLN A CA 1
ATOM 1283 C C . GLN A 1 166 ? -21.245 -0.116 16.350 1.00 92.44 166 GLN A C 1
ATOM 1285 O O . GLN A 1 166 ? -22.392 -0.532 16.199 1.00 92.44 166 GLN A O 1
ATOM 1290 N N . GLU A 1 167 ? -20.456 -0.581 17.320 1.00 93.06 167 GLU A N 1
ATOM 1291 C CA . GLU A 1 167 ? -20.876 -1.606 18.280 1.00 93.06 167 GLU A CA 1
ATOM 1292 C C . GLU A 1 167 ? -21.966 -1.111 19.235 1.00 93.06 167 GLU A C 1
ATOM 1294 O O . GLU A 1 167 ? -22.887 -1.860 19.564 1.00 93.06 167 GLU A O 1
ATOM 1299 N N . HIS A 1 168 ? -21.883 0.145 19.677 1.00 93.69 168 HIS A N 1
ATOM 1300 C CA . HIS A 1 168 ? -22.900 0.767 20.519 1.00 93.69 168 HIS A CA 1
ATOM 1301 C C . HIS A 1 168 ? -24.233 0.940 19.788 1.00 93.69 168 HIS A C 1
ATOM 1303 O O . HIS A 1 168 ? -25.275 0.708 20.392 1.00 93.69 168 HIS A O 1
ATOM 1309 N N . ALA A 1 169 ? -24.214 1.298 18.501 1.00 90.06 169 ALA A N 1
ATOM 1310 C CA . ALA A 1 169 ? -25.422 1.455 17.689 1.00 90.06 169 ALA A CA 1
ATOM 1311 C C . ALA A 1 169 ? -26.171 0.134 17.420 1.00 90.06 169 ALA A C 1
ATOM 1313 O O . ALA A 1 169 ? -27.340 0.158 17.039 1.00 90.06 169 ALA A O 1
ATOM 1314 N N . LEU A 1 170 ? -25.504 -1.011 17.592 1.00 85.00 170 LEU A N 1
ATOM 1315 C CA . LEU A 1 170 ? -26.063 -2.349 17.369 1.00 85.00 170 LEU A CA 1
ATOM 1316 C C . LEU A 1 170 ? -26.665 -2.990 18.634 1.00 85.00 170 LEU A C 1
ATOM 1318 O O . LEU A 1 170 ? -27.202 -4.097 18.545 1.00 85.00 170 LEU A O 1
ATOM 1322 N N . ARG A 1 171 ? -26.554 -2.335 19.796 1.00 80.75 171 ARG A N 1
ATOM 1323 C CA . ARG A 1 171 ? -27.122 -2.778 21.082 1.00 80.75 171 ARG A CA 1
ATOM 1324 C C . ARG A 1 171 ? -28.459 -2.100 21.356 1.00 80.75 171 ARG A C 1
ATOM 1326 O O . ARG A 1 171 ? -29.333 -2.796 21.917 1.00 80.75 171 ARG A O 1
#

Secondary structure (DSSP, 8-state):
-----HHHHHHHHHHHHHHHHHHHS-------S--S-----HHHHHHHHHHHHHTTT-HHHHHHHHHHHHHH-TT-HHHHHHHHHHHHHTT-HHHHHHHHHHHHHH-TT-S-THHHHHHHHHHHHTT-HHHHHHHHHHHHTT---HHHHHHHHHHHHHHHHHHHHHHHHT-

Radius of gyration: 28.76 Å; chains: 1; bounding box: 108×28×44 Å

pLDDT: mean 88.62, std 15.1, range [44.75, 98.75]

Foldseek 3Di:
DDDDDPVVVVVVVVVVVVVVVVVPPPPPPPDDDDPPPDPCPPLNVLLVVLLCCCVDDNNVVSLVSLVVSCVVCVLPLVSLVSQLVSCVVVVVLVSNLVSLVSNVVNPPPLPPLCSLVSNLVSCVVVVVLVSSLVSLVSSCVSDPDPVSNVVSVVSNVVSVVVVVVVVVVVD